Protein AF-A0AA37MYZ8-F1 (afdb_monomer_lite)

Structure (mmCIF, N/CA/C/O backbone):
data_AF-A0AA37MYZ8-F1
#
_entry.id   AF-A0AA37MYZ8-F1
#
loop_
_atom_site.group_PDB
_atom_site.id
_atom_site.type_symbol
_atom_site.label_atom_id
_atom_site.label_alt_id
_atom_site.label_comp_id
_atom_site.label_asym_id
_atom_site.label_entity_id
_atom_site.label_seq_id
_atom_site.pdbx_PDB_ins_code
_atom_site.Cartn_x
_atom_site.Cartn_y
_atom_site.Cartn_z
_atom_site.occupancy
_atom_site.B_iso_or_equiv
_atom_site.auth_seq_id
_atom_site.auth_comp_id
_atom_site.auth_asym_id
_atom_site.auth_atom_id
_atom_site.pdbx_PDB_model_num
ATOM 1 N N . MET A 1 1 ? 21.419 -2.559 -14.198 1.00 54.09 1 MET A N 1
ATOM 2 C CA . MET A 1 1 ? 19.980 -2.285 -14.027 1.00 54.09 1 MET A CA 1
ATOM 3 C C . MET A 1 1 ? 19.273 -3.183 -15.011 1.00 54.09 1 MET A C 1
ATOM 5 O O . MET A 1 1 ? 19.508 -3.039 -16.204 1.00 54.09 1 MET A O 1
ATOM 9 N N . ASP A 1 2 ? 18.521 -4.164 -14.531 1.00 75.56 2 ASP A N 1
ATOM 10 C CA . ASP A 1 2 ? 17.745 -5.051 -15.393 1.00 75.56 2 ASP A CA 1
ATOM 11 C C . ASP A 1 2 ? 16.598 -4.250 -16.012 1.00 75.56 2 ASP A C 1
ATOM 13 O O . ASP A 1 2 ? 15.503 -4.192 -15.460 1.00 75.56 2 ASP A O 1
ATOM 17 N N . LEU A 1 3 ? 16.857 -3.593 -17.150 1.00 77.19 3 LEU A N 1
ATOM 18 C CA . LEU A 1 3 ? 15.859 -2.801 -17.884 1.00 77.19 3 LEU A CA 1
ATOM 19 C C . LEU A 1 3 ? 14.569 -3.603 -18.129 1.00 77.19 3 LEU A C 1
ATOM 21 O O . LEU A 1 3 ? 13.482 -3.041 -18.125 1.00 77.19 3 LEU A O 1
ATOM 25 N N . GLY A 1 4 ? 14.675 -4.926 -18.292 1.00 83.00 4 GLY A N 1
ATOM 26 C CA . GLY A 1 4 ? 13.513 -5.806 -18.404 1.00 83.00 4 GLY A CA 1
ATOM 27 C C . GLY A 1 4 ? 12.652 -5.843 -17.137 1.00 83.00 4 GLY A C 1
ATOM 28 O O . GLY A 1 4 ? 11.431 -5.799 -17.238 1.00 83.00 4 GLY A O 1
ATOM 29 N N . TYR A 1 5 ? 13.260 -5.873 -15.948 1.00 86.50 5 TYR A N 1
ATOM 30 C CA . TYR A 1 5 ? 12.522 -5.863 -14.682 1.00 86.50 5 TYR A CA 1
ATOM 31 C C . TYR A 1 5 ? 11.832 -4.515 -14.450 1.00 86.50 5 TYR A C 1
ATOM 33 O O . TYR A 1 5 ? 10.664 -4.486 -14.079 1.00 86.50 5 TYR A O 1
ATOM 41 N N . ASP A 1 6 ? 12.514 -3.408 -14.748 1.00 88.62 6 ASP A N 1
ATOM 42 C CA . ASP A 1 6 ? 11.957 -2.054 -14.622 1.00 88.62 6 ASP A CA 1
ATOM 43 C C . ASP A 1 6 ? 10.731 -1.839 -15.532 1.00 88.62 6 ASP A C 1
ATOM 45 O O . ASP A 1 6 ? 9.686 -1.337 -15.106 1.00 88.62 6 ASP A O 1
ATOM 49 N N . VAL A 1 7 ? 10.803 -2.342 -16.769 1.00 91.38 7 VAL A N 1
ATOM 50 C CA . VAL A 1 7 ? 9.676 -2.336 -17.714 1.00 91.38 7 VAL A CA 1
ATOM 51 C C . VAL A 1 7 ? 8.528 -3.219 -17.220 1.00 91.38 7 VAL A C 1
ATOM 53 O O . VAL A 1 7 ? 7.372 -2.806 -17.283 1.00 91.38 7 VAL A O 1
ATOM 56 N N . VAL A 1 8 ? 8.809 -4.407 -16.675 1.00 92.50 8 VAL A N 1
ATOM 57 C CA . VAL A 1 8 ? 7.775 -5.300 -16.121 1.00 92.50 8 VAL A CA 1
ATOM 58 C C . VAL A 1 8 ? 7.092 -4.680 -14.901 1.00 92.50 8 VAL A C 1
ATOM 60 O O . VAL A 1 8 ? 5.867 -4.742 -14.797 1.00 92.50 8 VAL A O 1
ATOM 63 N N . VAL A 1 9 ? 7.840 -4.042 -13.998 1.00 93.62 9 VAL A N 1
ATOM 64 C CA . VAL A 1 9 ? 7.279 -3.335 -12.834 1.00 93.62 9 VAL A CA 1
ATOM 65 C C . VAL A 1 9 ? 6.411 -2.162 -13.286 1.00 93.62 9 VAL A C 1
ATOM 67 O O . VAL A 1 9 ? 5.300 -1.990 -12.791 1.00 93.62 9 VAL A O 1
ATOM 70 N N . THR A 1 10 ? 6.856 -1.409 -14.289 1.00 93.69 10 THR A N 1
ATOM 71 C CA . THR A 1 10 ? 6.087 -0.284 -14.835 1.00 93.69 10 THR A CA 1
ATOM 72 C C . THR A 1 10 ? 4.795 -0.750 -15.513 1.00 93.69 10 THR A C 1
ATOM 74 O O . THR A 1 10 ? 3.720 -0.211 -15.244 1.00 93.69 10 THR A O 1
ATOM 77 N N . ILE A 1 11 ? 4.863 -1.787 -16.354 1.00 95.31 11 ILE A N 1
ATOM 78 C CA . ILE A 1 11 ? 3.688 -2.345 -17.039 1.00 95.31 11 ILE A CA 1
ATOM 79 C C . ILE A 1 11 ? 2.726 -2.975 -16.029 1.00 95.31 11 ILE A C 1
ATOM 81 O O . ILE A 1 11 ? 1.527 -2.711 -16.081 1.00 95.31 11 ILE A O 1
ATOM 85 N N . SER A 1 12 ? 3.232 -3.777 -15.088 1.00 95.88 12 SER A N 1
ATOM 86 C CA . SER A 1 12 ? 2.399 -4.389 -14.045 1.00 95.88 12 SER A CA 1
ATOM 87 C C . SER A 1 12 ?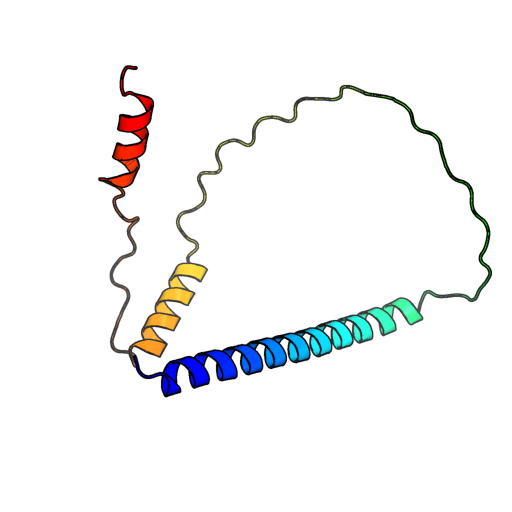 1.749 -3.337 -13.146 1.00 95.88 12 SER A C 1
ATOM 89 O O . SER A 1 12 ? 0.575 -3.485 -12.818 1.00 95.88 12 SER A O 1
ATOM 91 N N . GLY A 1 13 ? 2.446 -2.241 -12.832 1.00 95.56 13 GLY A N 1
ATOM 92 C CA . GLY A 1 13 ? 1.885 -1.083 -12.139 1.00 95.56 13 GLY A CA 1
ATOM 93 C C . GLY A 1 13 ? 0.753 -0.425 -12.927 1.00 95.56 13 GLY A C 1
ATOM 94 O O . GLY A 1 13 ? -0.332 -0.229 -12.384 1.00 95.56 13 GLY A O 1
ATOM 95 N N . MET A 1 14 ? 0.957 -0.162 -14.222 1.00 94.81 14 MET A N 1
ATOM 96 C CA . MET A 1 14 ? -0.079 0.417 -15.088 1.00 94.81 14 MET A CA 1
ATOM 97 C C . MET A 1 14 ? -1.326 -0.478 -15.157 1.00 94.81 14 MET A C 1
ATOM 99 O O . MET A 1 14 ? -2.452 0.008 -15.038 1.00 94.81 14 MET A O 1
ATOM 103 N N . VAL A 1 15 ? -1.133 -1.794 -15.289 1.00 96.56 15 VAL A N 1
ATOM 104 C CA . VAL A 1 15 ? -2.224 -2.781 -15.296 1.00 96.56 15 VAL A CA 1
ATOM 105 C C . VAL A 1 15 ? -2.934 -2.829 -13.941 1.00 96.56 15 VAL A C 1
ATOM 107 O O . VAL A 1 15 ? -4.163 -2.809 -13.903 1.00 96.56 15 VAL A O 1
ATOM 110 N N . LEU A 1 16 ? -2.190 -2.848 -12.831 1.00 96.19 16 LEU A N 1
ATOM 111 C CA . LEU A 1 16 ? -2.742 -2.901 -11.474 1.00 96.19 16 LEU A CA 1
ATOM 112 C C . LEU A 1 16 ? -3.568 -1.648 -11.145 1.00 96.19 16 LEU A C 1
ATOM 114 O O . LEU A 1 16 ? -4.663 -1.767 -10.593 1.00 96.19 16 LEU A O 1
ATOM 118 N N . VAL A 1 17 ? -3.098 -0.464 -11.551 1.00 95.88 17 VAL A N 1
ATOM 119 C CA . VAL A 1 17 ? -3.844 0.801 -11.428 1.00 95.88 17 VAL A CA 1
ATOM 120 C C . VAL A 1 17 ? -5.148 0.736 -12.221 1.00 95.88 17 VAL A C 1
ATOM 122 O O . VAL A 1 17 ? -6.208 1.057 -11.686 1.00 95.88 17 VAL A O 1
ATOM 125 N N . PHE A 1 18 ? -5.097 0.274 -13.474 1.00 96.38 18 PHE A N 1
ATOM 126 C CA . PHE A 1 18 ? -6.292 0.170 -14.314 1.00 96.38 18 PHE A CA 1
ATOM 127 C C . PHE A 1 18 ? -7.322 -0.806 -13.730 1.00 96.38 18 PHE A C 1
ATOM 129 O O . PHE A 1 18 ? -8.518 -0.520 -13.710 1.00 96.38 18 PHE A O 1
ATOM 136 N N . LEU A 1 19 ? -6.855 -1.936 -13.195 1.00 96.62 19 LEU A N 1
ATOM 137 C CA . LEU A 1 19 ? -7.695 -2.962 -12.582 1.00 96.62 19 LEU A CA 1
ATOM 138 C C . LEU A 1 19 ? -8.420 -2.414 -11.341 1.00 96.62 19 LEU A C 1
ATOM 140 O O . LEU A 1 19 ? -9.631 -2.593 -11.205 1.00 96.62 19 LEU A O 1
ATOM 144 N N . ILE A 1 20 ? -7.716 -1.666 -10.487 1.00 95.88 20 ILE A N 1
ATOM 145 C CA . ILE A 1 20 ? -8.306 -1.007 -9.311 1.00 95.88 20 ILE A CA 1
ATOM 146 C C . ILE A 1 20 ? -9.342 0.049 -9.720 1.00 95.88 20 ILE A C 1
ATOM 148 O O . ILE A 1 20 ? -10.425 0.086 -9.138 1.00 95.88 20 ILE A O 1
ATOM 152 N N . LEU A 1 21 ? -9.062 0.869 -10.738 1.00 95.44 21 LEU A N 1
ATOM 153 C CA . LEU A 1 21 ? -10.010 1.874 -11.237 1.00 95.44 21 LEU A CA 1
ATOM 154 C C . LEU A 1 21 ? -11.298 1.241 -11.780 1.00 95.44 21 LEU A C 1
ATOM 156 O O . LEU A 1 21 ? -12.391 1.726 -11.488 1.00 95.44 21 LEU A O 1
ATOM 160 N N . VAL A 1 22 ? -11.188 0.137 -12.527 1.00 94.38 22 VAL A N 1
ATOM 161 C CA . VAL A 1 22 ? -12.356 -0.603 -13.033 1.00 94.38 22 VAL A CA 1
ATOM 162 C C . VAL A 1 22 ? -13.157 -1.215 -11.882 1.00 94.38 22 VAL A C 1
ATOM 164 O O . VAL A 1 22 ? -14.383 -1.112 -11.874 1.00 94.38 22 VAL A O 1
ATOM 167 N N . ILE A 1 23 ? -12.497 -1.804 -10.880 1.00 95.06 23 ILE A N 1
ATOM 168 C CA . ILE A 1 23 ? -13.179 -2.343 -9.692 1.00 95.06 23 ILE A CA 1
ATOM 169 C C . ILE A 1 23 ? -13.914 -1.230 -8.930 1.00 95.06 23 ILE A C 1
ATOM 171 O O . ILE A 1 23 ? -15.092 -1.390 -8.614 1.00 95.06 23 ILE A O 1
ATOM 175 N N . LEU A 1 24 ? -13.263 -0.088 -8.684 1.00 93.94 24 LEU A N 1
ATOM 176 C CA . LEU A 1 24 ? -13.884 1.081 -8.046 1.00 93.94 24 LEU A CA 1
ATOM 177 C C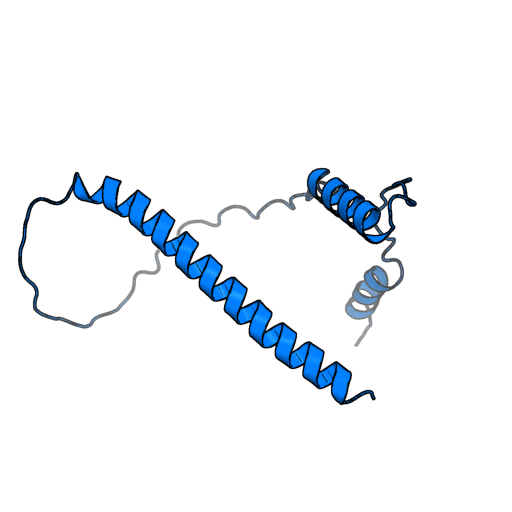 . LEU A 1 24 ? -15.096 1.579 -8.842 1.00 93.94 24 LEU A C 1
ATOM 179 O O . LEU A 1 24 ? -16.142 1.829 -8.250 1.00 93.94 24 LEU A O 1
A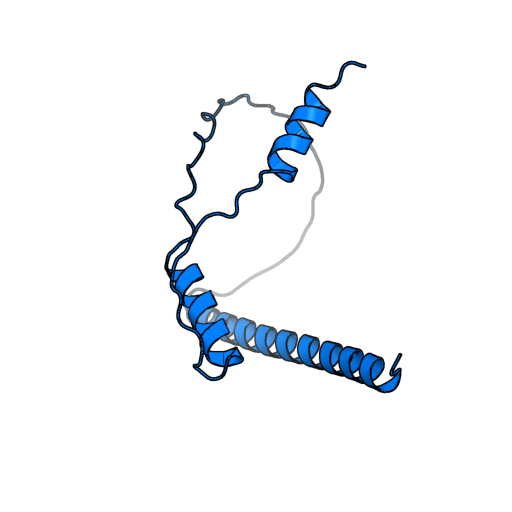TOM 183 N N . MET A 1 25 ? -14.997 1.655 -10.174 1.00 91.50 25 MET A N 1
ATOM 184 C CA . MET A 1 25 ? -16.117 2.024 -11.048 1.00 91.50 25 MET A CA 1
A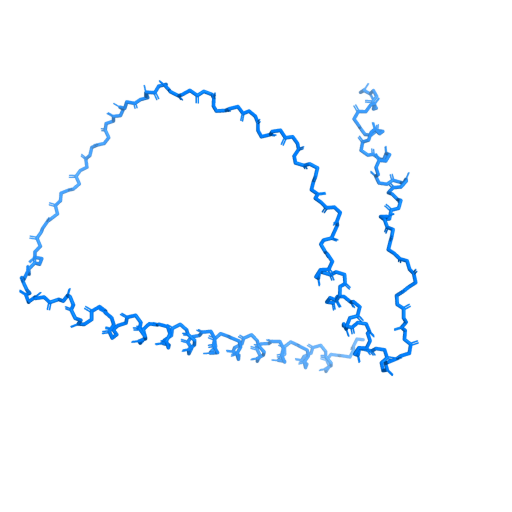TOM 185 C C . MET A 1 25 ? -17.309 1.075 -10.865 1.00 91.50 25 MET A C 1
ATOM 187 O O . MET A 1 25 ? -18.442 1.528 -10.718 1.00 91.50 25 MET A O 1
ATOM 191 N N . VAL A 1 26 ? -17.070 -0.240 -10.827 1.00 90.56 26 VAL A N 1
ATOM 192 C CA . VAL A 1 26 ? -18.127 -1.245 -10.624 1.00 90.56 26 VAL A CA 1
ATOM 193 C C . VAL A 1 26 ? -18.764 -1.112 -9.240 1.00 90.56 26 VAL A C 1
ATOM 195 O O . VAL A 1 26 ? -19.989 -1.166 -9.136 1.00 90.56 26 VAL A O 1
ATOM 198 N N . ILE A 1 27 ? -17.969 -0.890 -8.190 1.00 90.38 27 ILE A N 1
ATOM 199 C CA . ILE A 1 27 ? -18.479 -0.689 -6.824 1.00 90.38 27 ILE A CA 1
ATOM 200 C C . ILE A 1 27 ? -19.334 0.581 -6.754 1.00 90.38 27 ILE A C 1
ATOM 202 O O . ILE A 1 27 ? -20.468 0.520 -6.287 1.00 90.38 27 ILE A O 1
ATOM 206 N N . ILE A 1 28 ? -18.858 1.699 -7.309 1.00 87.06 28 ILE A N 1
ATOM 207 C CA . ILE A 1 28 ? -19.609 2.963 -7.360 1.00 87.06 28 ILE A CA 1
ATOM 208 C C . ILE A 1 28 ? -20.899 2.801 -8.180 1.00 87.06 28 ILE A C 1
ATOM 210 O O . ILE A 1 28 ? -21.942 3.324 -7.799 1.00 87.06 28 ILE A O 1
ATOM 214 N N . MET A 1 29 ? -20.883 2.038 -9.278 1.00 81.56 29 MET A N 1
ATOM 215 C CA . MET A 1 29 ? -22.095 1.724 -10.047 1.00 81.56 29 MET A CA 1
ATOM 216 C C . MET A 1 29 ? -23.077 0.834 -9.275 1.00 81.56 29 MET A C 1
ATOM 218 O O . MET A 1 29 ? -24.287 0.954 -9.471 1.00 81.56 29 MET A O 1
ATOM 222 N N . LEU A 1 30 ? -22.591 -0.064 -8.417 1.00 83.62 30 LEU A N 1
ATOM 223 C CA . LEU A 1 30 ? -23.427 -0.934 -7.589 1.00 83.62 30 LEU A CA 1
ATOM 224 C C . LEU A 1 30 ? -24.032 -0.181 -6.403 1.00 83.62 30 LEU A C 1
ATOM 226 O O . LEU A 1 30 ? -25.234 -0.316 -6.172 1.00 83.62 30 LEU A O 1
ATOM 230 N N . GLU A 1 31 ? -23.262 0.669 -5.722 1.00 76.12 31 GLU A N 1
ATOM 231 C CA . GLU A 1 31 ? -23.799 1.603 -4.725 1.00 76.12 31 GLU A CA 1
ATOM 232 C C . GLU A 1 31 ? -24.770 2.585 -5.387 1.00 76.12 31 GLU A C 1
ATOM 234 O O . GLU A 1 31 ? -25.888 2.763 -4.912 1.00 76.12 31 GLU A O 1
ATOM 239 N N . GLY A 1 32 ? -24.426 3.120 -6.561 1.00 70.62 32 GLY A N 1
ATOM 240 C CA . GLY A 1 32 ? -25.312 3.938 -7.384 1.00 70.62 32 GLY A CA 1
ATOM 241 C C . GLY A 1 32 ? -26.599 3.210 -7.780 1.00 70.62 32 GLY A C 1
ATOM 242 O O . GLY A 1 32 ? -27.668 3.807 -7.718 1.00 70.62 32 GLY A O 1
ATOM 243 N N . LYS A 1 33 ? -26.551 1.911 -8.118 1.00 74.06 33 LYS A N 1
ATOM 244 C CA . LYS A 1 33 ? -27.749 1.085 -8.369 1.00 74.06 33 LYS A CA 1
ATOM 245 C C . LYS A 1 33 ? -28.575 0.874 -7.103 1.00 74.06 33 LYS A C 1
ATOM 247 O O . LYS A 1 33 ? -29.798 0.983 -7.177 1.00 74.06 33 LYS A O 1
ATOM 252 N N . ALA A 1 34 ? -27.943 0.603 -5.964 1.00 71.19 34 ALA A N 1
ATOM 253 C CA . ALA A 1 34 ? -28.634 0.443 -4.687 1.00 71.19 34 ALA A CA 1
ATOM 254 C C . ALA A 1 34 ? -29.325 1.752 -4.258 1.00 71.19 34 ALA A C 1
ATOM 256 O O . ALA A 1 34 ? -30.530 1.752 -3.999 1.00 71.19 34 ALA A O 1
ATOM 257 N N . PHE A 1 35 ? -28.626 2.890 -4.314 1.00 59.59 35 PHE A N 1
ATOM 258 C CA . PHE A 1 35 ? -29.206 4.214 -4.063 1.00 59.59 35 PHE A CA 1
ATOM 259 C C . PHE A 1 35 ? -30.256 4.607 -5.113 1.00 59.59 35 PHE A C 1
ATOM 261 O O . PHE A 1 35 ? -31.280 5.185 -4.753 1.00 59.59 35 PHE A O 1
ATOM 268 N N . ASN A 1 36 ? -30.091 4.221 -6.383 1.00 63.16 36 ASN A N 1
ATOM 269 C CA . ASN A 1 36 ? -31.085 4.478 -7.428 1.00 63.16 36 ASN A CA 1
ATOM 270 C C . ASN A 1 36 ? -32.406 3.740 -7.159 1.00 63.16 36 ASN A C 1
ATOM 272 O O . ASN A 1 36 ? -33.465 4.332 -7.331 1.00 63.16 36 ASN A O 1
ATOM 276 N N . THR A 1 37 ? -32.388 2.495 -6.662 1.00 59.72 37 THR A N 1
ATOM 277 C CA . THR A 1 37 ? -33.639 1.798 -6.282 1.00 59.72 37 THR A CA 1
ATOM 278 C C . THR A 1 37 ? -34.381 2.478 -5.126 1.00 59.72 37 THR A C 1
ATOM 280 O O . THR A 1 37 ? -35.613 2.473 -5.104 1.00 59.72 37 THR A O 1
ATOM 283 N N . LEU A 1 38 ? -33.656 3.135 -4.214 1.00 60.81 38 LEU A N 1
ATOM 284 C CA . LEU A 1 38 ? -34.226 3.886 -3.094 1.00 60.81 38 LEU A CA 1
ATOM 285 C C . LEU A 1 38 ? -34.742 5.274 -3.524 1.00 60.81 38 LEU A C 1
ATOM 287 O O . LEU A 1 38 ? -35.799 5.716 -3.070 1.00 60.81 38 LEU A O 1
ATOM 291 N N . SER A 1 39 ? -34.050 5.941 -4.455 1.00 58.53 39 SER A N 1
ATOM 292 C CA . SER A 1 39 ? -34.472 7.224 -5.036 1.00 58.53 39 SER A CA 1
ATOM 293 C C . SER A 1 39 ? -35.617 7.090 -6.048 1.00 58.53 39 SER A C 1
ATOM 295 O O . SER A 1 39 ? -36.413 8.020 -6.184 1.00 58.53 39 SER A O 1
ATOM 297 N N . ASN A 1 40 ? -35.780 5.934 -6.706 1.00 57.84 40 ASN A N 1
ATOM 298 C CA . ASN A 1 40 ? -36.875 5.702 -7.662 1.00 57.84 40 ASN A CA 1
ATOM 299 C C . ASN A 1 40 ? -38.262 5.594 -6.994 1.00 57.84 40 ASN A C 1
ATOM 301 O O . ASN A 1 40 ? -39.282 5.599 -7.677 1.00 57.84 40 ASN A O 1
ATOM 305 N N . LYS A 1 41 ? -38.325 5.538 -5.653 1.00 56.09 41 LYS A N 1
ATOM 306 C CA . LYS A 1 41 ? -39.573 5.642 -4.872 1.00 56.09 41 LYS A CA 1
ATOM 307 C C . LYS A 1 41 ? -39.941 7.096 -4.522 1.00 56.09 41 LYS A C 1
ATOM 309 O O . LYS A 1 41 ? -41.026 7.330 -3.998 1.00 56.09 41 LYS A O 1
ATOM 314 N N . LYS A 1 42 ? -39.072 8.079 -4.809 1.00 54.53 42 LYS A N 1
ATOM 315 C CA . LYS A 1 42 ? -39.287 9.511 -4.514 1.00 54.53 42 LYS A CA 1
ATOM 316 C C . LYS A 1 42 ? -38.972 10.437 -5.699 1.00 54.53 42 LYS A C 1
ATOM 318 O O . LYS A 1 42 ? -38.333 11.471 -5.523 1.00 54.53 42 LYS A O 1
ATOM 323 N N . ARG A 1 43 ? -39.446 10.121 -6.906 1.00 45.62 43 ARG A N 1
ATOM 324 C CA . ARG A 1 43 ? -39.544 11.123 -7.984 1.00 45.62 43 ARG A CA 1
ATOM 325 C C . ARG A 1 43 ? -40.943 11.108 -8.607 1.00 45.62 43 ARG A C 1
ATOM 327 O O . ARG A 1 43 ? -41.202 10.263 -9.460 1.00 45.62 43 ARG A O 1
ATOM 334 N N . PRO A 1 44 ? -41.849 12.018 -8.205 1.00 45.69 44 PRO A N 1
ATOM 335 C CA . PRO A 1 44 ? -42.913 12.458 -9.092 1.00 45.69 44 PRO A CA 1
ATOM 336 C C . PRO A 1 44 ? -42.314 13.308 -10.226 1.00 45.69 44 PRO A C 1
ATOM 338 O O . PRO A 1 44 ? -41.243 13.903 -10.098 1.00 45.69 44 PRO A O 1
ATOM 341 N N . ALA A 1 45 ? -42.992 13.277 -11.365 1.00 45.97 45 ALA A N 1
ATOM 342 C CA . ALA A 1 45 ? -42.550 13.793 -12.650 1.00 45.97 45 ALA A CA 1
ATOM 343 C C . ALA A 1 45 ? -42.512 15.336 -12.751 1.00 45.97 45 ALA A C 1
ATOM 345 O O . ALA A 1 45 ? -43.491 15.972 -12.386 1.00 45.97 45 ALA A O 1
ATOM 346 N N . ALA A 1 46 ? -41.421 15.837 -13.368 1.00 48.84 46 ALA A N 1
ATOM 347 C CA . ALA A 1 46 ? -41.252 17.017 -14.258 1.00 48.84 46 ALA A CA 1
ATOM 348 C C . ALA A 1 46 ? -41.673 18.434 -13.754 1.00 48.84 46 ALA A C 1
ATOM 350 O O . ALA A 1 46 ? -42.408 18.509 -12.778 1.00 48.84 46 ALA A O 1
ATOM 351 N N . PRO A 1 47 ? -41.301 19.579 -14.399 1.00 45.78 47 PRO A N 1
ATOM 352 C CA . PRO A 1 47 ? -40.437 19.834 -15.575 1.00 45.78 47 PRO A CA 1
ATOM 353 C C . PRO A 1 47 ? -39.447 21.048 -15.454 1.00 45.78 47 PRO A C 1
ATOM 355 O O . PRO A 1 47 ? -39.464 21.798 -14.489 1.00 45.78 47 PRO A O 1
ATOM 358 N N . ALA A 1 48 ? -38.662 21.264 -16.527 1.00 36.00 48 ALA A N 1
ATOM 359 C CA . ALA A 1 48 ? -38.145 22.546 -17.063 1.00 36.00 48 ALA A CA 1
ATOM 360 C C . ALA A 1 48 ? -36.959 23.302 -16.392 1.00 36.00 48 ALA A C 1
ATOM 362 O O . ALA A 1 48 ? -37.101 24.002 -15.398 1.00 36.00 48 ALA A O 1
ATOM 363 N N . ALA A 1 49 ? -35.800 23.283 -17.070 1.00 41.22 49 ALA A N 1
ATOM 364 C CA . ALA A 1 49 ? -34.913 24.457 -17.225 1.00 41.22 49 ALA A CA 1
ATOM 365 C C . ALA A 1 49 ? -35.544 25.447 -18.246 1.00 41.22 49 ALA A C 1
ATOM 367 O O . ALA A 1 49 ? -36.485 25.007 -18.915 1.00 41.22 49 ALA A O 1
ATOM 368 N N . PRO A 1 50 ? -35.064 26.694 -18.508 1.00 46.22 50 PRO A N 1
ATOM 369 C CA . PRO A 1 50 ? -33.883 27.453 -18.033 1.00 46.22 50 PRO A CA 1
ATOM 370 C C . PRO A 1 50 ? -34.247 28.886 -17.515 1.00 46.22 50 PRO A C 1
ATOM 372 O O . PRO A 1 50 ? -35.379 29.327 -17.664 1.00 46.22 50 PRO A O 1
ATOM 375 N N . LYS A 1 51 ? -33.367 29.665 -16.867 1.00 39.00 51 LYS A N 1
ATOM 376 C CA . LYS A 1 51 ? -32.538 30.738 -17.474 1.00 39.00 51 LYS A CA 1
ATOM 377 C C . LYS A 1 51 ? -31.692 31.456 -16.382 1.00 39.00 51 LYS A C 1
ATOM 379 O O . LYS A 1 51 ? -32.018 31.337 -15.206 1.00 39.00 51 LYS A O 1
ATOM 384 N N . PRO A 1 52 ? -30.615 32.161 -16.784 1.00 49.19 52 PRO A N 1
ATOM 385 C CA . PRO A 1 52 ? -29.470 32.583 -15.976 1.00 49.19 52 PRO A CA 1
ATOM 386 C C . PRO A 1 52 ? -29.655 33.957 -15.329 1.00 49.19 52 PRO A C 1
ATOM 388 O O . PRO A 1 52 ? -30.339 34.794 -15.901 1.00 49.19 52 PRO A O 1
ATOM 391 N N . GLU A 1 53 ? -28.920 34.221 -14.248 1.00 38.38 53 GLU A N 1
ATOM 392 C CA . GLU A 1 53 ? -28.464 35.569 -13.884 1.00 38.38 53 GLU A CA 1
ATOM 393 C C . GLU A 1 53 ? -27.272 35.473 -12.911 1.00 38.38 53 GLU A C 1
ATOM 395 O O . GLU A 1 53 ? -27.374 34.987 -11.788 1.00 38.38 53 GLU A O 1
ATOM 400 N N . ALA A 1 54 ? -26.103 35.884 -13.398 1.00 40.41 54 ALA A N 1
ATOM 401 C CA . ALA A 1 54 ? -24.985 36.379 -12.592 1.00 40.41 54 ALA A CA 1
ATOM 402 C C . ALA A 1 54 ? -25.194 37.900 -12.379 1.00 40.41 54 ALA A C 1
ATOM 404 O O . ALA A 1 54 ? -26.069 38.458 -13.042 1.00 40.41 54 ALA A O 1
ATOM 405 N N . PRO A 1 55 ? -24.309 38.664 -11.708 1.00 51.28 55 PRO A N 1
ATOM 406 C CA . PRO A 1 55 ? -23.483 38.459 -10.506 1.00 51.28 55 PRO A CA 1
ATOM 407 C C . PRO A 1 55 ? -23.688 39.608 -9.473 1.00 51.28 55 PRO A C 1
ATOM 409 O O . PRO A 1 55 ? -23.997 40.722 -9.872 1.00 51.28 55 PRO A O 1
ATOM 412 N N . ALA A 1 56 ? -23.413 39.413 -8.173 1.00 39.16 56 ALA A N 1
ATOM 413 C CA . ALA A 1 56 ? -22.988 40.505 -7.267 1.00 39.16 56 ALA A CA 1
ATOM 414 C C . ALA A 1 56 ? -22.611 39.988 -5.864 1.00 39.16 56 ALA A C 1
ATOM 416 O O . ALA A 1 56 ? -23.467 39.627 -5.062 1.00 39.16 56 ALA A O 1
ATOM 417 N N . ALA A 1 57 ? -21.316 40.011 -5.549 1.00 42.59 57 ALA A N 1
ATOM 418 C CA . ALA A 1 57 ? -20.830 40.281 -4.190 1.00 42.59 57 ALA A CA 1
ATOM 419 C C . ALA A 1 57 ? -21.119 41.776 -3.868 1.00 42.59 57 ALA A C 1
ATOM 421 O O . ALA A 1 57 ? -21.179 42.539 -4.838 1.00 42.59 57 ALA A O 1
ATOM 422 N N . PRO A 1 58 ? -21.246 42.255 -2.603 1.00 45.62 58 PRO A N 1
ATOM 423 C CA . PRO A 1 58 ? -20.321 41.926 -1.513 1.00 45.62 58 PRO A CA 1
ATOM 424 C C . PRO A 1 58 ? -20.884 41.907 -0.066 1.00 45.62 58 PRO A C 1
ATOM 426 O O . PRO A 1 58 ? -21.938 42.444 0.241 1.00 45.62 58 PRO A O 1
ATOM 429 N N . GLN A 1 59 ? -20.049 41.363 0.829 1.00 43.84 59 GLN A N 1
ATOM 430 C CA . GLN A 1 59 ? -19.898 41.719 2.250 1.00 43.84 59 GLN A CA 1
ATOM 431 C C . GLN A 1 59 ? -21.064 41.463 3.218 1.00 43.84 59 GLN A C 1
ATOM 433 O O . GLN A 1 59 ? -22.010 42.232 3.309 1.00 43.84 59 GLN A O 1
ATOM 438 N N . GLN A 1 60 ? -20.828 40.521 4.134 1.00 45.09 60 GLN A N 1
ATOM 439 C CA . GLN A 1 60 ? -20.912 40.813 5.567 1.00 45.09 60 GLN A CA 1
ATOM 440 C C . GLN A 1 60 ? -19.982 39.860 6.327 1.00 45.09 60 GLN A C 1
ATOM 442 O O . GLN A 1 60 ? -20.290 38.698 6.574 1.00 45.09 60 GLN A O 1
ATOM 447 N N . GLN A 1 61 ? -18.796 40.379 6.660 1.00 49.88 61 GLN A N 1
ATOM 448 C CA . GLN A 1 61 ? -17.989 39.893 7.772 1.00 49.88 61 GLN A CA 1
ATOM 449 C C . GLN A 1 61 ? -18.829 40.057 9.041 1.00 49.88 61 GLN A C 1
ATOM 451 O O . GLN A 1 61 ? -18.943 41.152 9.585 1.00 49.88 61 GLN A O 1
ATOM 456 N N . ALA A 1 62 ? -19.438 38.963 9.482 1.00 36.09 62 ALA A N 1
ATOM 457 C CA . ALA A 1 62 ? -19.973 38.830 10.821 1.00 36.09 62 ALA A CA 1
ATOM 458 C C . ALA A 1 62 ? -18.961 38.022 11.637 1.00 36.09 62 ALA A C 1
ATOM 460 O O . ALA A 1 62 ? -18.768 36.827 11.431 1.00 36.09 62 ALA A O 1
ATOM 461 N N . VAL A 1 63 ? -18.280 38.727 12.533 1.00 46.50 63 VAL A N 1
ATOM 462 C CA . VAL A 1 63 ? -17.541 38.168 13.664 1.00 46.50 63 VAL A CA 1
ATOM 463 C C . VAL A 1 63 ? -18.488 37.334 14.534 1.00 46.50 63 VAL A C 1
ATOM 465 O O . VAL A 1 63 ? -19.490 37.849 15.024 1.00 46.50 63 VAL A O 1
ATOM 468 N N . ALA A 1 64 ? -18.166 36.055 14.723 1.00 44.97 64 ALA A N 1
ATOM 469 C CA . ALA A 1 64 ? -18.804 35.126 15.659 1.00 44.97 64 ALA A CA 1
ATOM 470 C C . ALA A 1 64 ? -17.799 33.975 15.948 1.00 44.97 64 ALA A C 1
ATOM 472 O O . ALA A 1 64 ? -16.908 33.750 15.131 1.00 44.97 64 ALA A O 1
ATOM 473 N N . PRO A 1 65 ? -17.849 33.319 17.118 1.00 43.69 65 PRO A N 1
ATOM 474 C CA . PRO A 1 65 ? -16.793 33.375 18.136 1.00 43.69 65 PRO A CA 1
ATOM 475 C C . PRO A 1 65 ? -15.651 32.372 17.956 1.00 43.69 65 PRO A C 1
ATOM 477 O O . PRO A 1 65 ? -15.811 31.328 17.337 1.00 43.69 65 PRO A O 1
ATOM 480 N N . VAL A 1 66 ? -14.516 32.696 18.582 1.00 52.53 66 VAL A N 1
ATOM 481 C CA . VAL A 1 66 ? -13.377 31.802 18.821 1.00 52.53 66 VAL A CA 1
ATOM 482 C C . VAL A 1 66 ? -13.884 30.526 19.493 1.00 52.53 66 VAL A C 1
ATOM 484 O O . VAL A 1 66 ? -14.185 30.514 20.687 1.00 52.53 66 VAL A O 1
ATOM 487 N N . GLU A 1 67 ? -14.018 29.470 18.698 1.00 52.56 67 GLU A N 1
ATOM 488 C CA . GLU A 1 67 ? -14.254 28.118 19.181 1.00 52.56 67 GLU A CA 1
ATOM 489 C C . GLU A 1 67 ? -12.952 27.632 19.841 1.00 52.56 67 GLU A C 1
ATOM 491 O O . GLU A 1 67 ? -11.869 27.854 19.287 1.00 52.56 67 GLU A O 1
ATOM 496 N N . PRO A 1 68 ? -13.021 27.081 21.064 1.00 47.50 68 PRO A N 1
ATOM 497 C CA . PRO A 1 68 ? -11.853 26.819 21.888 1.00 47.50 68 PRO A CA 1
ATOM 498 C C . PRO A 1 68 ? -10.886 25.878 21.177 1.00 47.50 68 PRO A C 1
ATOM 500 O O . PRO A 1 68 ? -11.293 24.889 20.566 1.00 47.50 68 PRO A O 1
ATOM 503 N N . GLU A 1 69 ? -9.601 26.216 21.289 1.00 46.12 69 GLU A N 1
ATOM 504 C CA . GLU A 1 69 ? -8.469 25.418 20.839 1.00 46.12 69 GLU A CA 1
ATOM 505 C C . GLU A 1 69 ? -8.736 23.923 21.064 1.00 46.12 69 GLU A C 1
ATOM 507 O O . GLU A 1 69 ? -9.093 23.529 22.185 1.00 46.12 69 GLU A O 1
ATOM 512 N N . PRO A 1 70 ? -8.570 23.070 20.036 1.00 49.19 70 PRO A N 1
ATOM 513 C CA . PRO A 1 70 ? -8.625 21.639 20.234 1.00 49.19 70 PRO A CA 1
ATOM 514 C C . PRO A 1 70 ? -7.486 21.289 21.186 1.00 49.19 70 PRO A C 1
ATOM 516 O O . PRO A 1 70 ? -6.309 21.307 20.823 1.00 49.19 70 PRO A O 1
ATOM 519 N N . GLN A 1 71 ? -7.863 21.022 22.435 1.00 40.50 71 GLN A N 1
ATOM 520 C CA . GLN A 1 71 ? -7.004 20.458 23.461 1.00 40.50 71 GLN A CA 1
ATOM 521 C C . GLN A 1 71 ? -6.181 19.341 22.816 1.00 40.50 71 GLN A C 1
ATOM 523 O O . GLN A 1 71 ? -6.759 18.551 22.062 1.00 40.50 71 GLN A O 1
ATOM 528 N N . PRO A 1 72 ? -4.861 19.273 23.061 1.00 55.12 72 PRO A N 1
ATOM 529 C CA . PRO A 1 72 ? -4.008 18.272 22.450 1.00 55.12 72 PRO A CA 1
ATOM 530 C C . PRO A 1 72 ? -4.584 16.897 22.765 1.00 55.12 72 PRO A C 1
ATOM 532 O O . PRO A 1 72 ? -4.477 16.398 23.887 1.00 55.12 72 PRO A O 1
ATOM 535 N N . GLN A 1 73 ? -5.237 16.307 21.763 1.00 45.00 73 GLN A N 1
ATOM 536 C CA . GLN A 1 73 ? -5.634 14.920 21.796 1.00 45.00 73 GLN A CA 1
ATOM 537 C C . GLN A 1 73 ? -4.327 14.170 21.962 1.00 45.00 73 GLN A C 1
ATOM 539 O O . GLN A 1 73 ? -3.487 14.130 21.062 1.00 45.00 73 GLN A O 1
ATOM 544 N N . VAL A 1 74 ? -4.117 13.625 23.153 1.00 49.72 74 VAL A N 1
ATOM 545 C CA . VAL A 1 74 ? -3.119 12.591 23.343 1.00 49.72 74 VAL A CA 1
ATOM 546 C C . VAL A 1 74 ? -3.664 11.411 22.557 1.00 49.72 74 VAL A C 1
ATOM 548 O O . VAL A 1 74 ? -4.461 10.625 23.063 1.00 49.72 74 VAL A O 1
ATOM 551 N N . GLU A 1 75 ? -3.315 11.394 21.271 1.00 57.78 75 GLU A N 1
ATOM 552 C CA . GLU A 1 75 ? -3.716 10.386 20.310 1.00 57.78 75 GLU A CA 1
ATOM 553 C C . GLU A 1 75 ? -3.407 9.029 20.950 1.00 57.78 75 GLU A C 1
ATOM 555 O O . GLU A 1 75 ? -2.257 8.801 21.375 1.00 57.78 75 GLU A O 1
ATOM 560 N N . PRO A 1 76 ? -4.430 8.175 21.137 1.00 59.25 76 PRO A N 1
ATOM 561 C CA . PRO A 1 76 ? -4.253 6.904 21.806 1.00 59.25 76 PRO A CA 1
ATOM 562 C C . PRO A 1 76 ? -3.117 6.177 21.099 1.00 59.25 76 PRO A C 1
ATOM 564 O O . PRO A 1 76 ? -3.051 6.139 19.869 1.00 59.25 76 PRO A O 1
ATOM 567 N N . GLY A 1 77 ? -2.167 5.670 21.889 1.00 68.12 77 GLY A N 1
ATOM 568 C CA . GLY A 1 77 ? -1.090 4.838 21.372 1.00 68.12 77 GLY A CA 1
ATOM 569 C C . GLY A 1 77 ? -1.652 3.854 20.348 1.00 68.12 77 GLY A C 1
ATOM 570 O O . GLY A 1 77 ? -2.712 3.289 20.595 1.00 68.12 77 GLY A O 1
ATOM 571 N N . ILE A 1 78 ? -0.958 3.761 19.207 1.00 68.19 78 ILE A N 1
ATOM 572 C CA . ILE A 1 78 ? -1.332 3.054 17.972 1.00 68.19 78 ILE A CA 1
ATOM 573 C C . ILE A 1 78 ? -2.442 2.021 18.220 1.00 68.19 78 ILE A C 1
ATOM 575 O O . ILE A 1 78 ? -2.205 1.074 18.980 1.00 68.19 78 ILE A O 1
ATOM 579 N N . PRO A 1 79 ? -3.623 2.175 17.597 1.00 75.12 79 PRO A N 1
ATOM 580 C CA . PRO A 1 79 ? -4.761 1.313 17.874 1.00 75.12 79 PRO A CA 1
ATOM 581 C C . PRO A 1 79 ? -4.393 -0.157 17.658 1.00 75.12 79 PRO A C 1
ATOM 583 O O . PRO A 1 79 ? -3.663 -0.506 16.725 1.00 75.12 79 PRO A O 1
ATOM 586 N N . GLY A 1 80 ? -4.906 -1.022 18.537 1.00 77.62 80 GLY A N 1
ATOM 587 C CA . GLY A 1 80 ? -4.616 -2.458 18.521 1.00 77.62 80 GLY A CA 1
ATOM 588 C C . GLY A 1 80 ? -4.915 -3.113 17.172 1.00 77.62 80 GLY A C 1
ATOM 589 O O . GLY A 1 80 ? -4.180 -4.005 16.760 1.00 77.62 80 GLY A O 1
ATOM 590 N N . ASP A 1 81 ? -5.906 -2.599 16.445 1.00 82.88 81 ASP A N 1
ATOM 591 C CA . ASP A 1 81 ? -6.271 -3.058 15.101 1.00 82.88 81 ASP A CA 1
ATOM 592 C C . ASP A 1 81 ? -5.144 -2.851 14.086 1.00 82.88 81 ASP A C 1
ATOM 594 O O . ASP A 1 81 ? -4.865 -3.722 13.263 1.00 82.88 81 ASP A O 1
ATOM 598 N N . VAL A 1 82 ? -4.428 -1.729 14.181 1.00 81.50 82 VAL A N 1
ATOM 599 C CA . VAL A 1 82 ? -3.277 -1.444 13.317 1.00 81.50 82 VAL A CA 1
ATOM 600 C C . VAL A 1 82 ? -2.105 -2.350 13.686 1.00 81.50 82 VAL A C 1
ATOM 602 O O . VAL A 1 82 ? -1.433 -2.882 12.803 1.00 81.50 82 VAL A O 1
ATOM 605 N N . ILE A 1 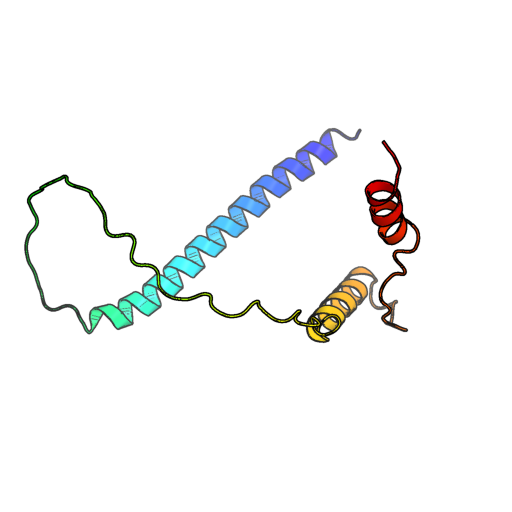83 ? -1.889 -2.605 14.979 1.00 84.31 83 ILE A N 1
ATOM 606 C CA . ILE A 1 83 ? -0.860 -3.548 15.442 1.00 84.31 83 ILE A CA 1
ATOM 607 C C . ILE A 1 83 ? -1.174 -4.971 14.955 1.00 84.31 83 ILE A C 1
ATOM 609 O O . ILE A 1 83 ? -0.276 -5.668 14.482 1.00 84.31 83 ILE A O 1
ATOM 613 N N . ALA A 1 84 ? -2.439 -5.392 15.025 1.00 87.31 84 ALA A N 1
ATOM 614 C CA . ALA A 1 84 ? -2.896 -6.699 14.565 1.00 87.31 84 ALA A CA 1
ATOM 615 C C . ALA A 1 84 ? -2.763 -6.847 13.044 1.00 87.31 84 ALA A C 1
ATOM 617 O O . ALA A 1 84 ? -2.259 -7.867 12.574 1.00 87.31 84 ALA A O 1
ATOM 618 N N . ALA A 1 85 ? -3.134 -5.818 12.280 1.00 88.62 85 ALA A N 1
ATOM 619 C CA . ALA A 1 85 ? -2.967 -5.800 10.830 1.00 88.62 85 ALA A CA 1
ATOM 620 C C . ALA A 1 85 ? -1.489 -5.927 10.425 1.00 88.62 85 ALA A C 1
ATOM 622 O O . ALA A 1 85 ? -1.150 -6.739 9.563 1.00 88.62 85 ALA A O 1
ATOM 623 N N . ILE A 1 86 ? -0.591 -5.191 11.092 1.00 89.75 86 ILE A N 1
ATOM 624 C CA . ILE A 1 86 ? 0.857 -5.281 10.851 1.00 89.75 86 ILE A CA 1
ATOM 625 C C . ILE A 1 86 ? 1.386 -6.670 11.234 1.00 89.75 86 ILE A C 1
ATOM 627 O O . ILE A 1 86 ? 2.137 -7.275 10.469 1.00 89.75 86 ILE A O 1
ATOM 631 N N . ALA A 1 87 ? 0.979 -7.211 12.386 1.00 86.19 87 ALA A N 1
ATOM 632 C CA . ALA A 1 87 ? 1.388 -8.545 12.821 1.00 86.19 87 ALA A CA 1
ATOM 633 C C . ALA A 1 87 ? 0.925 -9.640 11.843 1.00 86.19 87 ALA A C 1
ATOM 635 O O . ALA A 1 87 ? 1.712 -10.521 11.499 1.00 86.19 87 ALA A O 1
ATOM 636 N N . ALA A 1 88 ? -0.312 -9.557 11.346 1.00 86.31 88 ALA A N 1
ATOM 637 C CA . ALA A 1 88 ? -0.853 -10.479 10.351 1.00 86.31 88 ALA A CA 1
ATOM 638 C C . ALA A 1 88 ? -0.113 -10.378 9.008 1.00 86.31 88 ALA A C 1
ATOM 640 O O . ALA A 1 88 ? 0.217 -11.402 8.411 1.00 86.31 88 ALA A O 1
ATOM 641 N N . ALA A 1 89 ? 0.217 -9.163 8.562 1.00 88.06 89 ALA A N 1
ATOM 642 C CA . ALA A 1 89 ? 1.002 -8.952 7.348 1.00 88.06 89 ALA A CA 1
ATOM 643 C C . ALA A 1 89 ? 2.410 -9.560 7.466 1.00 88.06 89 ALA A C 1
ATOM 645 O O . ALA A 1 89 ? 2.854 -10.266 6.563 1.00 88.06 89 ALA A O 1
ATOM 646 N N . ILE A 1 90 ? 3.093 -9.360 8.599 1.00 87.12 90 ILE A N 1
ATOM 647 C CA . ILE A 1 90 ? 4.413 -9.962 8.854 1.00 87.12 90 ILE A CA 1
ATOM 648 C C . ILE A 1 90 ? 4.311 -11.487 8.924 1.00 87.12 90 ILE A C 1
ATOM 650 O O . ILE A 1 90 ? 5.176 -12.185 8.399 1.00 87.12 90 ILE A O 1
ATOM 654 N N . TYR A 1 91 ? 3.255 -12.019 9.540 1.00 85.38 91 TYR A N 1
ATOM 655 C CA . TYR A 1 91 ? 3.017 -13.459 9.598 1.00 85.38 91 TYR A CA 1
ATOM 656 C C . TYR A 1 91 ? 2.811 -14.055 8.196 1.00 85.38 91 TYR A C 1
ATOM 658 O O . TYR A 1 91 ? 3.415 -15.079 7.871 1.00 85.38 91 TYR A O 1
ATOM 666 N N . ALA A 1 92 ? 2.028 -13.385 7.346 1.00 82.94 92 ALA A N 1
ATOM 667 C CA . ALA A 1 92 ? 1.777 -13.795 5.967 1.00 82.94 92 ALA A CA 1
ATOM 668 C C . ALA A 1 92 ? 3.037 -13.710 5.086 1.00 82.94 92 ALA A C 1
ATOM 670 O O . ALA A 1 92 ? 3.326 -14.639 4.336 1.00 82.94 92 ALA A O 1
ATOM 671 N N . LEU A 1 93 ? 3.822 -12.635 5.209 1.00 85.06 93 LEU A N 1
ATOM 672 C CA . LEU A 1 93 ? 5.061 -12.437 4.443 1.00 85.06 93 LEU A CA 1
ATOM 673 C C . LEU A 1 93 ? 6.210 -13.330 4.934 1.00 85.06 93 LEU A C 1
ATOM 675 O O . LEU A 1 93 ? 7.025 -13.797 4.145 1.00 85.06 93 LEU A O 1
ATOM 679 N N . GLY A 1 94 ? 6.280 -13.581 6.241 1.00 77.44 94 GLY A N 1
ATOM 680 C CA . GLY A 1 94 ? 7.331 -14.369 6.884 1.00 77.44 94 GLY A CA 1
ATOM 681 C C . GLY A 1 94 ? 7.064 -15.874 6.931 1.00 77.44 94 GLY A C 1
ATOM 682 O O . GLY A 1 94 ? 7.799 -16.592 7.613 1.00 77.44 94 GLY A O 1
ATOM 683 N N . GLY A 1 95 ? 6.004 -16.358 6.272 1.00 77.81 95 GLY A N 1
ATOM 684 C CA . GLY A 1 95 ? 5.632 -17.777 6.256 1.00 77.81 95 GLY A CA 1
ATOM 685 C C . GLY A 1 95 ? 5.362 -18.351 7.651 1.00 77.81 95 GLY A C 1
ATOM 686 O O . GLY A 1 95 ? 5.698 -19.502 7.920 1.00 77.81 95 GLY A O 1
ATOM 687 N N . GLY A 1 96 ? 4.833 -17.529 8.560 1.00 76.94 96 GLY A N 1
ATOM 688 C CA . GLY A 1 96 ? 4.448 -17.927 9.912 1.00 76.94 96 GLY A CA 1
ATOM 689 C C . GLY A 1 96 ? 5.570 -18.027 10.952 1.00 76.94 96 GLY A C 1
ATOM 690 O O . GLY A 1 96 ? 5.337 -18.530 12.049 1.00 76.94 96 GLY A O 1
ATOM 691 N N . LYS A 1 97 ? 6.786 -17.554 10.645 1.00 78.00 97 LYS A N 1
ATOM 692 C CA . LYS A 1 97 ? 7.970 -17.728 11.514 1.00 78.00 97 LYS A CA 1
ATOM 693 C C . LYS A 1 97 ? 8.161 -16.652 12.591 1.00 78.00 97 LYS A C 1
ATOM 695 O O . LYS A 1 97 ? 9.006 -16.824 13.465 1.00 78.00 97 LYS A O 1
ATOM 700 N N . TYR A 1 98 ? 7.419 -15.547 12.536 1.00 79.38 98 TYR A N 1
ATOM 701 C CA . TYR A 1 98 ? 7.633 -14.391 13.413 1.00 79.38 98 TYR A CA 1
ATOM 702 C C . TYR A 1 98 ? 6.427 -14.127 14.317 1.00 79.38 98 TYR A C 1
ATOM 704 O O . TYR A 1 98 ? 5.289 -14.089 13.854 1.00 79.38 98 TYR A O 1
ATOM 712 N N . THR A 1 99 ? 6.692 -13.891 15.605 1.00 81.56 99 THR A N 1
ATOM 713 C CA . THR A 1 99 ? 5.690 -13.525 16.617 1.00 81.56 99 THR A CA 1
ATOM 714 C C . THR A 1 99 ? 6.032 -12.176 17.239 1.00 81.56 99 THR A C 1
ATOM 716 O O . THR A 1 99 ? 7.182 -11.931 17.613 1.00 81.56 99 THR A O 1
ATOM 719 N N . LEU A 1 100 ? 5.033 -11.307 17.390 1.00 81.94 100 LEU A N 1
ATOM 720 C CA . LEU A 1 100 ? 5.185 -9.993 18.012 1.00 81.94 100 LEU A CA 1
ATOM 721 C C . LEU A 1 100 ? 5.535 -10.145 19.507 1.00 81.94 100 LEU A C 1
ATOM 723 O O . LEU A 1 100 ? 4.739 -10.676 20.276 1.00 81.94 100 LEU A O 1
ATOM 727 N N . ARG A 1 101 ? 6.723 -9.688 19.932 1.00 84.38 101 ARG A N 1
ATOM 728 C CA . ARG A 1 101 ? 7.185 -9.780 21.338 1.00 84.38 101 ARG A CA 1
ATOM 729 C C . ARG A 1 101 ? 6.921 -8.524 22.161 1.00 84.38 101 ARG A C 1
ATOM 731 O O . ARG A 1 101 ? 6.622 -8.625 23.345 1.00 84.38 101 ARG A O 1
ATOM 738 N N . ALA A 1 102 ? 7.060 -7.349 21.557 1.00 82.00 102 ALA A N 1
ATOM 739 C CA . ALA A 1 102 ? 6.784 -6.076 22.207 1.00 82.00 102 ALA A CA 1
ATOM 740 C C . ALA A 1 102 ? 6.504 -4.999 21.161 1.00 82.00 102 ALA A C 1
ATOM 742 O O . ALA A 1 102 ? 7.121 -4.984 20.097 1.00 82.00 102 ALA A O 1
ATOM 743 N N . VAL A 1 103 ? 5.619 -4.068 21.511 1.00 81.69 103 VAL A N 1
ATOM 744 C CA . VAL A 1 103 ? 5.430 -2.811 20.785 1.00 81.69 103 VAL A CA 1
ATOM 745 C C . VAL A 1 103 ? 5.923 -1.689 21.682 1.00 81.69 103 VAL A C 1
ATOM 747 O O . VAL A 1 103 ? 5.520 -1.559 22.844 1.00 81.69 103 VAL A O 1
ATOM 750 N N . ARG A 1 104 ? 6.854 -0.904 21.154 1.00 82.81 104 ARG A N 1
ATOM 751 C CA . ARG A 1 104 ? 7.412 0.278 21.805 1.00 82.81 104 ARG A CA 1
ATOM 752 C C . ARG A 1 104 ? 7.411 1.401 20.784 1.00 82.81 104 ARG A C 1
ATOM 754 O O . ARG A 1 104 ? 7.613 1.154 19.597 1.00 82.81 104 ARG A O 1
ATOM 761 N N . ARG A 1 105 ? 7.182 2.631 21.239 1.00 76.88 105 ARG A N 1
ATOM 762 C CA . ARG A 1 105 ? 7.457 3.789 20.390 1.00 76.88 105 ARG A CA 1
ATOM 763 C C . ARG A 1 105 ? 8.961 3.834 20.145 1.00 76.88 105 ARG A C 1
ATOM 765 O O . ARG A 1 105 ? 9.733 3.648 21.083 1.00 76.88 105 ARG A O 1
ATOM 772 N N . ALA A 1 106 ? 9.349 4.042 18.893 1.00 77.19 106 ALA A N 1
ATOM 773 C CA . ALA A 1 106 ? 10.747 4.230 18.552 1.00 77.19 106 ALA A CA 1
ATOM 774 C C . ALA A 1 106 ? 11.284 5.457 19.298 1.00 77.19 106 ALA A C 1
ATOM 776 O O . ALA A 1 106 ? 10.637 6.510 19.315 1.00 77.19 106 ALA A O 1
ATOM 777 N N . ASP A 1 107 ? 12.450 5.310 19.923 1.00 74.31 107 ASP A N 1
ATOM 778 C CA . ASP A 1 107 ? 13.140 6.438 20.527 1.00 74.31 107 ASP A CA 1
ATOM 779 C C . ASP A 1 107 ? 13.632 7.351 19.397 1.00 74.31 107 ASP A C 1
ATOM 781 O O . ASP A 1 107 ? 14.419 6.946 18.540 1.00 74.31 107 ASP A O 1
ATOM 785 N N . ARG A 1 108 ? 13.108 8.579 19.343 1.00 70.12 108 ARG A N 1
ATOM 786 C CA . ARG A 1 108 ? 13.431 9.560 18.295 1.00 70.12 108 ARG A CA 1
ATOM 787 C C . ARG A 1 108 ? 14.743 10.301 18.582 1.00 70.12 108 ARG A C 1
ATOM 789 O O . ARG A 1 108 ? 14.934 11.375 18.024 1.00 70.12 108 ARG A O 1
ATOM 796 N N . GLY A 1 109 ? 15.625 9.759 19.429 1.00 74.75 109 GLY A N 1
ATOM 797 C CA . GLY A 1 109 ? 16.736 10.444 20.107 1.00 74.75 109 GLY A CA 1
ATOM 798 C C . GLY A 1 109 ? 17.691 11.319 19.276 1.00 74.75 109 GLY A C 1
ATOM 799 O O . GLY A 1 109 ? 18.361 12.170 19.857 1.00 74.75 109 GLY A O 1
ATOM 800 N N . GLY A 1 110 ? 17.735 11.182 17.944 1.00 75.81 110 GLY A N 1
ATOM 801 C CA . GLY A 1 110 ? 18.422 12.123 17.042 1.00 75.81 110 GLY A CA 1
ATOM 802 C C . GLY A 1 110 ? 17.498 13.161 16.388 1.00 75.81 110 GLY A C 1
ATOM 803 O O . GLY A 1 110 ? 17.809 14.347 16.366 1.00 75.81 110 GLY A O 1
ATOM 804 N N . TRP A 1 111 ? 16.330 12.740 15.899 1.00 70.44 111 TRP A N 1
ATOM 805 C CA . TRP A 1 111 ? 15.408 13.593 15.138 1.00 70.44 111 TRP A CA 1
ATOM 806 C C . TRP A 1 111 ? 14.579 14.523 16.033 1.00 70.44 111 TRP A C 1
ATOM 808 O O . TRP A 1 111 ? 14.341 15.675 15.679 1.00 70.44 111 TRP A O 1
ATOM 818 N N . SER A 1 112 ? 14.183 14.061 17.225 1.00 75.25 112 SER A N 1
ATOM 819 C CA . SER A 1 112 ? 13.516 14.920 18.213 1.00 75.25 112 SER A CA 1
ATOM 820 C C . SER A 1 112 ? 14.448 16.004 18.750 1.00 75.25 112 SER A C 1
ATOM 822 O O . SER A 1 112 ? 13.989 17.087 19.099 1.00 75.25 112 SER A O 1
ATOM 824 N N . LYS A 1 113 ? 15.753 15.720 18.806 1.00 74.69 113 LYS A N 1
ATOM 825 C CA . LYS A 1 113 ? 16.774 16.644 19.299 1.00 74.69 113 LYS A CA 1
ATOM 826 C C . LYS A 1 113 ? 17.209 17.646 18.226 1.00 74.69 113 LYS A C 1
ATOM 828 O O . LYS A 1 113 ? 17.435 18.798 18.573 1.00 74.69 113 LYS A O 1
ATOM 833 N N . ALA A 1 114 ? 17.230 17.232 16.954 1.00 77.19 114 ALA A N 1
ATOM 834 C CA . ALA A 1 114 ? 17.577 18.074 15.806 1.00 77.19 114 ALA A CA 1
ATOM 835 C C . ALA A 1 114 ? 16.690 19.328 15.689 1.00 77.19 114 ALA A C 1
ATOM 837 O O . ALA A 1 114 ? 17.203 20.438 15.620 1.00 77.19 114 ALA A O 1
ATOM 838 N N . GLY A 1 115 ? 15.363 19.182 15.786 1.00 77.50 115 GLY A N 1
ATOM 839 C CA . GLY A 1 115 ? 14.458 20.339 15.714 1.00 77.50 115 GLY A CA 1
ATOM 840 C C . GLY A 1 115 ? 14.622 21.317 16.885 1.00 77.50 115 GLY A C 1
ATOM 841 O O . GLY A 1 115 ? 14.497 22.529 16.712 1.00 77.50 115 GLY A O 1
ATOM 842 N N . VAL A 1 116 ? 14.956 20.809 18.077 1.00 79.94 116 VAL A N 1
ATOM 843 C CA . VAL A 1 116 ? 15.258 21.656 19.241 1.00 79.94 116 VAL A CA 1
ATOM 844 C C . VAL A 1 116 ? 16.584 22.383 19.036 1.00 79.94 116 VAL A C 1
ATOM 846 O O . VAL A 1 116 ? 16.648 23.580 19.297 1.00 79.94 116 VAL A O 1
ATOM 849 N N . SER A 1 117 ? 17.621 21.708 18.528 1.00 78.88 117 SER A N 1
ATOM 850 C CA . SER A 1 117 ? 18.894 22.366 18.211 1.00 78.88 117 SER A CA 1
ATOM 851 C C . SER A 1 117 ? 18.760 23.410 17.101 1.00 78.88 117 SER A C 1
ATOM 853 O O . SER A 1 117 ? 19.356 24.471 17.229 1.00 78.88 117 SER A O 1
ATOM 855 N N . ASP A 1 118 ? 17.930 23.172 16.082 1.00 80.06 118 ASP A N 1
ATOM 856 C CA . ASP A 1 118 ? 17.711 24.131 14.988 1.00 80.06 118 ASP A CA 1
ATOM 857 C C . ASP A 1 118 ? 16.918 25.367 15.445 1.00 80.06 118 ASP A C 1
ATOM 859 O O . ASP A 1 118 ? 17.177 26.475 14.990 1.00 80.06 118 ASP A O 1
ATOM 863 N N . THR A 1 119 ? 15.980 25.204 16.386 1.00 74.94 119 THR A N 1
ATOM 864 C CA . THR A 1 119 ? 15.164 26.322 16.909 1.00 74.94 119 THR A CA 1
ATOM 865 C C . THR A 1 119 ? 15.896 27.132 17.988 1.00 74.94 119 THR A C 1
ATOM 867 O O . THR A 1 119 ? 15.539 28.275 18.261 1.00 74.94 119 THR A O 1
ATOM 870 N N . THR A 1 120 ? 16.906 26.543 18.632 1.00 78.75 120 THR A N 1
ATOM 871 C CA . THR A 1 120 ? 17.672 27.175 19.724 1.00 78.75 120 THR A CA 1
ATOM 872 C C . THR A 1 120 ? 19.068 27.636 19.305 1.00 78.75 120 THR A C 1
ATOM 874 O O . THR A 1 120 ? 19.794 28.192 20.131 1.00 78.75 120 THR A O 1
ATOM 877 N N . ALA A 1 121 ? 19.454 27.436 18.043 1.00 77.88 121 ALA A N 1
ATOM 878 C CA . ALA A 1 121 ? 20.709 27.951 17.521 1.00 77.88 121 ALA A CA 1
ATOM 879 C C . ALA A 1 121 ? 20.657 29.493 17.442 1.00 77.88 121 ALA A C 1
ATOM 881 O O . ALA A 1 121 ? 19.700 30.041 16.888 1.00 77.88 121 ALA A O 1
ATOM 882 N N . PRO A 1 122 ? 21.647 30.213 18.003 1.00 77.50 122 PRO A N 1
ATOM 883 C CA . PRO A 1 122 ? 21.731 31.660 17.847 1.00 77.50 122 PRO A CA 1
ATOM 884 C C . PRO A 1 122 ? 22.042 32.025 16.386 1.00 77.50 122 PRO A C 1
ATOM 886 O O . PRO A 1 122 ? 22.750 31.285 15.701 1.00 77.50 122 PRO A O 1
ATOM 889 N N . PHE A 1 123 ? 21.494 33.155 15.936 1.00 72.19 123 PHE A N 1
ATOM 890 C CA . PHE A 1 123 ? 21.738 33.740 14.613 1.00 72.19 123 PHE A CA 1
ATOM 891 C C . PHE A 1 123 ? 23.101 34.433 14.518 1.00 72.19 123 PHE A C 1
ATOM 893 O O . PHE A 1 123 ? 23.595 34.926 15.561 1.00 72.19 123 PHE A O 1
#

Foldseek 3Di:
DPVVVVVVVVVVVVVVVVVVVVVVVVVVVVVVVVVVVVCVVPDDDDDDDDDDDDDDDDDDPDDDDDDDDPDPPPPPDPDVVVVVVVQVVCCVVVVNPDDDDDDDDDDCPPVVVVVVCVVPDDD

Radius of gyration: 27.87 Å; chains: 1; bounding box: 65×60×42 Å

pLDDT: mean 71.22, std 18.3, range [36.0, 96.62]

InterPro domains:
  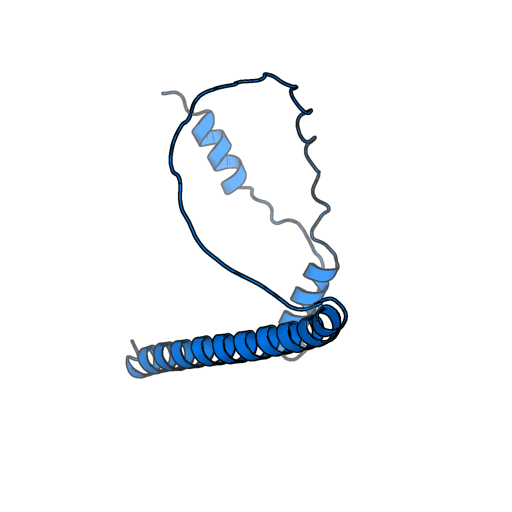IPR005899 Sodium ion-translocating decarboxylase [PF04277] (8-91)

Secondary structure (DSSP, 8-state):
--HHHHHHHHHHHHHHHHHHHHHHHHHHHHHHHHHHHHHTTS----------------------------------SS-HHHHHHHHHHHHHHTTT------------TTHHHHHHHHHH---

Sequence (123 aa):
MDLGYDVVVTISGMVLVFLILVILMVIIMLEGKAFNTLSNKKRPAAPAAPKPEAPAAPQQQAVAPVEPEPQPQVEPGIPGDVIAAIAAAIYALGGGKYTLRAVRRADRGGWSKAGVSDTTAPF

Organism: NCBI:txid2903556